Protein AF-A0A3B8R8J4-F1 (afdb_monomer_lite)

Radius of gyration: 18.29 Å; chains: 1; bounding box: 50×31×41 Å

Structure (mmCIF, N/CA/C/O backbone):
data_AF-A0A3B8R8J4-F1
#
_entry.id   AF-A0A3B8R8J4-F1
#
loop_
_atom_site.group_PDB
_atom_site.id
_atom_site.type_symbol
_atom_site.label_atom_id
_atom_site.label_alt_id
_atom_site.label_comp_id
_atom_site.label_asym_id
_atom_site.label_entity_id
_atom_site.label_seq_id
_atom_site.pdbx_PDB_ins_code
_atom_site.Cartn_x
_atom_site.Cartn_y
_atom_site.Cartn_z
_atom_site.occupancy
_atom_site.B_iso_or_equiv
_atom_site.auth_seq_id
_atom_site.auth_comp_id
_atom_site.auth_asym_id
_atom_site.auth_atom_id
_atom_site.pdbx_PDB_model_num
ATOM 1 N N . ALA A 1 1 ? -13.721 18.610 8.964 1.00 71.12 1 ALA A N 1
ATOM 2 C CA . ALA A 1 1 ? -12.855 17.683 8.202 1.00 71.12 1 ALA A CA 1
ATOM 3 C C . ALA A 1 1 ? -13.662 16.527 7.601 1.00 71.12 1 ALA A C 1
ATOM 5 O O . ALA A 1 1 ? -13.900 16.584 6.409 1.00 71.12 1 ALA A O 1
ATOM 6 N N . LEU A 1 2 ? -14.171 15.558 8.377 1.00 79.88 2 LEU A N 1
ATOM 7 C CA . LEU A 1 2 ? -14.982 14.444 7.835 1.00 79.88 2 LEU A CA 1
ATOM 8 C C . LEU A 1 2 ? -16.429 14.840 7.492 1.00 79.88 2 LEU A C 1
ATOM 10 O O . LEU A 1 2 ? -16.909 14.543 6.405 1.00 79.88 2 LEU A O 1
ATOM 14 N N . LEU A 1 3 ? -17.086 15.608 8.367 1.00 80.19 3 LEU A N 1
ATOM 15 C CA . LEU A 1 3 ? -18.443 16.118 8.116 1.00 80.19 3 LEU A CA 1
ATOM 16 C C . LEU A 1 3 ? -18.500 17.034 6.882 1.00 80.19 3 LEU A C 1
ATOM 18 O O . LEU A 1 3 ? -19.430 16.955 6.090 1.00 80.19 3 LEU A O 1
ATOM 22 N N . ASN A 1 4 ? -17.455 17.839 6.665 1.00 88.38 4 ASN A N 1
ATOM 23 C CA . ASN A 1 4 ? -17.331 18.703 5.483 1.00 88.38 4 ASN A CA 1
ATOM 24 C C . ASN A 1 4 ? -17.110 17.905 4.186 1.00 88.38 4 ASN A C 1
ATOM 26 O O . ASN A 1 4 ? -17.300 18.453 3.108 1.00 88.38 4 ASN A O 1
ATOM 30 N N . ALA A 1 5 ? -16.704 16.637 4.292 1.00 88.88 5 ALA A N 1
ATOM 31 C CA . ALA A 1 5 ? -16.591 15.705 3.175 1.00 88.88 5 ALA A CA 1
ATOM 32 C C . ALA A 1 5 ? -17.857 14.839 3.005 1.00 88.88 5 ALA A C 1
ATOM 34 O O . ALA A 1 5 ? -17.844 13.893 2.224 1.00 88.88 5 ALA A O 1
ATOM 35 N N . GLY A 1 6 ? -18.939 15.123 3.747 1.00 90.25 6 GLY A N 1
ATOM 36 C CA . GLY A 1 6 ? -20.179 14.341 3.711 1.00 90.25 6 GLY A CA 1
ATOM 37 C C . GLY A 1 6 ? -20.073 12.960 4.367 1.00 90.25 6 GLY A C 1
ATOM 38 O O . GLY A 1 6 ? -20.959 12.129 4.186 1.00 90.25 6 GLY A O 1
ATOM 39 N N . ILE A 1 7 ? -19.005 12.696 5.126 1.00 88.06 7 ILE A N 1
ATOM 40 C CA . ILE A 1 7 ? -18.793 11.406 5.782 1.00 88.06 7 ILE A CA 1
ATOM 41 C C . ILE A 1 7 ? -19.463 11.426 7.154 1.00 88.06 7 ILE A C 1
ATOM 43 O O . ILE A 1 7 ? -19.118 12.233 8.023 1.00 88.06 7 ILE A O 1
ATOM 47 N N . GLN A 1 8 ? -20.394 10.498 7.363 1.00 89.31 8 GLN A N 1
ATOM 48 C CA . GLN A 1 8 ? -21.000 10.271 8.667 1.00 89.31 8 GLN A CA 1
ATOM 49 C C . GLN A 1 8 ? -19.977 9.647 9.621 1.00 89.31 8 GLN A C 1
ATOM 51 O O . GLN A 1 8 ? -19.469 8.557 9.378 1.00 89.31 8 GLN A O 1
ATOM 56 N N . SER A 1 9 ? -19.687 10.339 10.722 1.00 89.75 9 SER A N 1
ATOM 57 C CA . SER A 1 9 ? -18.717 9.890 11.730 1.00 89.75 9 SER A CA 1
ATOM 58 C C . SER A 1 9 ? -19.355 9.208 12.944 1.00 89.75 9 SER A C 1
ATOM 60 O O . SER A 1 9 ? -18.641 8.707 13.812 1.00 89.75 9 SER A O 1
ATOM 62 N N . ALA A 1 10 ? -20.688 9.206 13.039 1.00 93.44 10 ALA A N 1
ATOM 63 C CA . ALA A 1 10 ? -21.403 8.508 14.103 1.00 93.44 10 ALA A CA 1
ATOM 64 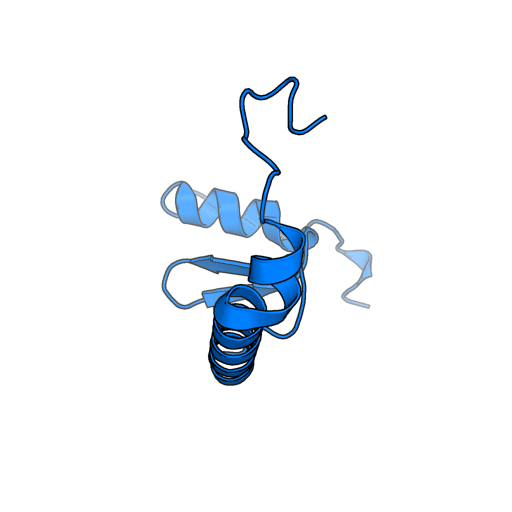C C . ALA A 1 10 ? -21.082 7.003 14.054 1.00 93.44 10 ALA A C 1
ATOM 66 O O . ALA A 1 10 ? -21.137 6.396 12.988 1.00 93.44 10 ALA A O 1
ATOM 67 N N . GLY A 1 11 ? -20.722 6.420 15.201 1.00 93.00 11 GLY A N 1
ATOM 68 C CA . GLY A 1 11 ? -20.341 5.006 15.313 1.00 93.00 11 GLY A CA 1
ATOM 69 C C . GLY A 1 11 ? -18.906 4.673 14.881 1.00 93.00 11 GLY A C 1
ATOM 70 O O . GLY A 1 11 ? -18.492 3.525 15.014 1.00 93.00 11 GLY A O 1
ATOM 71 N N . PHE A 1 12 ? -18.110 5.646 14.411 1.00 92.75 12 PHE A N 1
ATOM 72 C CA . PHE A 1 12 ? -16.727 5.377 13.995 1.00 92.75 12 PHE A CA 1
ATOM 73 C C . PHE A 1 12 ? -15.852 4.860 15.145 1.00 92.75 12 PHE A C 1
ATOM 75 O O . PHE A 1 12 ? -15.046 3.964 14.928 1.00 92.75 12 PHE A O 1
ATOM 82 N N . ILE A 1 13 ? -16.014 5.394 16.361 1.00 94.94 13 ILE A N 1
ATOM 83 C CA . ILE A 1 13 ? -15.234 4.952 17.528 1.00 94.94 13 ILE A CA 1
ATOM 84 C C . ILE A 1 13 ? -15.542 3.492 17.870 1.00 94.94 13 ILE A C 1
ATOM 86 O O . ILE A 1 13 ? -14.612 2.701 18.003 1.00 94.94 13 ILE A O 1
ATOM 90 N N . ASP A 1 14 ? -16.823 3.121 17.922 1.00 97.38 14 ASP A N 1
ATOM 91 C CA . ASP A 1 14 ? -17.242 1.741 18.195 1.00 97.38 14 ASP A CA 1
ATOM 92 C C . ASP A 1 14 ? -16.719 0.784 17.115 1.00 97.38 14 ASP A C 1
ATOM 94 O O . ASP A 1 14 ? -16.197 -0.289 17.417 1.00 97.38 14 ASP A O 1
ATOM 98 N N . TYR A 1 15 ? -16.778 1.198 15.845 1.00 96.12 15 TYR A N 1
ATOM 99 C CA . TYR A 1 15 ? -16.185 0.444 14.741 1.00 96.12 15 TYR A CA 1
ATOM 100 C C . TYR A 1 15 ? -14.666 0.293 14.900 1.00 96.12 15 TYR A C 1
ATOM 102 O O . TYR A 1 15 ? -14.151 -0.821 14.807 1.00 96.12 15 TYR A O 1
ATOM 110 N N . ALA A 1 16 ? -13.951 1.389 15.167 1.00 96.69 16 ALA A N 1
ATOM 111 C CA . ALA A 1 16 ? -12.495 1.419 15.294 1.00 96.69 16 ALA A CA 1
ATOM 112 C C . ALA A 1 16 ? -11.979 0.616 16.498 1.00 96.69 16 ALA A C 1
ATOM 114 O O . ALA A 1 16 ? -10.834 0.176 16.477 1.00 96.69 16 ALA A O 1
ATOM 115 N N . GLN A 1 17 ? -12.804 0.414 17.527 1.00 97.62 17 GLN A N 1
ATOM 116 C CA . GLN A 1 17 ? -12.491 -0.426 18.688 1.00 97.62 17 GLN A CA 1
ATOM 117 C C . GLN A 1 17 ? -12.981 -1.875 18.536 1.00 97.62 17 GLN A C 1
ATOM 119 O O . GLN A 1 17 ? -12.483 -2.758 19.231 1.00 97.62 17 GLN A O 1
ATOM 124 N N . GLY A 1 18 ? -13.932 -2.127 17.634 1.00 98.00 18 GLY A N 1
ATOM 125 C CA . GLY A 1 18 ? -14.513 -3.441 17.371 1.00 98.00 18 GLY A CA 1
ATOM 126 C C . GLY A 1 18 ? -14.098 -4.010 16.016 1.00 98.00 18 GLY A C 1
ATOM 127 O O . GLY A 1 18 ? -12.938 -4.351 15.790 1.00 98.00 18 GLY A O 1
ATOM 128 N N . ALA A 1 19 ? -15.068 -4.136 15.106 1.00 98.06 19 ALA A N 1
ATOM 129 C CA . ALA A 1 19 ? -14.883 -4.805 13.816 1.00 98.06 19 ALA A CA 1
ATOM 130 C C . ALA A 1 19 ? -13.732 -4.213 12.984 1.00 98.06 19 ALA A C 1
ATOM 132 O O . ALA A 1 19 ? -12.950 -4.958 12.399 1.00 98.06 19 ALA A O 1
ATOM 133 N N . GLY A 1 20 ? -13.579 -2.887 12.987 1.00 98.00 20 GLY A N 1
ATOM 134 C CA . GLY A 1 20 ? -12.496 -2.207 12.285 1.00 98.00 20 GLY A CA 1
ATOM 135 C C . GLY A 1 20 ? -11.118 -2.565 12.828 1.00 98.00 20 GLY A C 1
ATOM 136 O O . GLY A 1 20 ? -10.196 -2.761 12.038 1.00 98.00 20 GLY A O 1
ATOM 137 N N . ARG A 1 21 ? -10.979 -2.724 14.152 1.00 98.31 21 ARG A N 1
ATOM 138 C CA . ARG A 1 21 ? -9.724 -3.174 14.767 1.00 98.31 21 ARG A CA 1
ATOM 139 C C . ARG A 1 21 ? -9.362 -4.590 14.330 1.00 98.31 21 ARG A C 1
ATOM 141 O O . ARG A 1 21 ? -8.222 -4.835 13.955 1.00 98.31 21 ARG A O 1
ATOM 148 N N . ALA A 1 22 ? -10.331 -5.503 14.347 1.00 98.56 22 ALA A N 1
ATOM 149 C CA . ALA A 1 22 ? -10.107 -6.889 13.944 1.00 98.56 22 ALA A CA 1
ATOM 150 C C . ALA A 1 22 ? -9.687 -6.997 12.467 1.00 98.56 22 ALA A C 1
ATOM 152 O O . ALA A 1 22 ? -8.729 -7.698 12.148 1.00 98.56 22 ALA A O 1
ATOM 153 N N . SER A 1 23 ? -10.363 -6.268 11.570 1.00 98.38 23 SER A N 1
ATOM 154 C CA . SER A 1 23 ? -9.992 -6.224 10.150 1.00 98.38 23 SER A CA 1
ATOM 155 C C . SER A 1 23 ? -8.623 -5.581 9.919 1.00 98.38 23 SER A C 1
ATOM 157 O O . SER A 1 23 ? -7.866 -6.066 9.083 1.00 98.38 23 SER A O 1
ATOM 159 N N . HIS A 1 24 ? -8.298 -4.517 10.660 1.00 97.94 24 HIS A N 1
ATOM 160 C CA . HIS A 1 24 ? -6.991 -3.865 10.602 1.00 97.94 24 HIS A CA 1
ATOM 161 C C . HIS A 1 24 ? -5.860 -4.826 10.985 1.00 97.94 24 HIS A C 1
ATOM 163 O O . HIS A 1 24 ? -4.907 -4.971 10.225 1.00 97.94 24 HIS A O 1
ATOM 169 N N . ASP A 1 25 ? -5.979 -5.507 12.126 1.00 97.94 25 ASP A N 1
ATOM 170 C CA . ASP A 1 25 ? -4.922 -6.389 12.633 1.00 97.94 25 ASP A CA 1
ATOM 171 C C . ASP A 1 25 ? -4.711 -7.601 11.711 1.00 97.94 25 ASP A C 1
ATOM 173 O O . ASP A 1 25 ? -3.572 -7.978 11.438 1.00 97.94 25 ASP A O 1
ATOM 177 N N . LEU A 1 26 ? -5.796 -8.157 11.156 1.00 98.19 26 LEU A N 1
ATOM 178 C CA . LEU A 1 26 ? -5.728 -9.236 10.168 1.00 98.19 26 LEU A CA 1
ATOM 179 C C . LEU A 1 26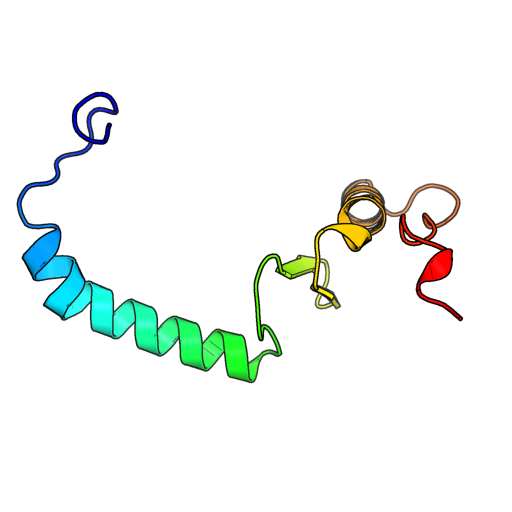 ? -5.024 -8.791 8.879 1.00 98.19 26 LEU A C 1
ATOM 181 O O . LEU A 1 26 ? -4.174 -9.515 8.365 1.00 98.19 26 LEU A O 1
ATOM 185 N N . LEU A 1 27 ? -5.352 -7.605 8.359 1.00 96.69 27 LEU A N 1
ATOM 186 C CA . LEU A 1 27 ? -4.701 -7.073 7.160 1.00 96.69 27 LEU A CA 1
ATOM 187 C C . LEU A 1 27 ? -3.220 -6.768 7.418 1.00 96.69 27 LEU A C 1
ATOM 189 O O . LEU A 1 27 ? -2.380 -7.044 6.565 1.00 96.69 27 LEU A O 1
ATOM 193 N N . GLN A 1 28 ? -2.891 -6.219 8.589 1.00 96.88 28 GLN A N 1
ATOM 194 C CA . GLN A 1 28 ? -1.510 -5.933 8.963 1.00 96.88 28 GLN A CA 1
ATOM 195 C C . GLN A 1 28 ? -0.665 -7.214 8.989 1.00 96.88 28 GLN A C 1
ATOM 197 O O . GLN A 1 28 ? 0.419 -7.231 8.411 1.00 96.88 28 GLN A O 1
ATOM 202 N N . ASP A 1 29 ? -1.160 -8.290 9.604 1.00 97.81 29 ASP A N 1
ATOM 203 C CA . ASP A 1 29 ? -0.456 -9.579 9.664 1.00 97.81 29 ASP A CA 1
ATOM 204 C C . ASP A 1 29 ? -0.228 -10.188 8.267 1.00 97.81 29 ASP A C 1
ATOM 206 O O . ASP A 1 29 ? 0.871 -10.646 7.933 1.00 97.81 29 ASP A O 1
ATOM 210 N N . GLN A 1 30 ? -1.243 -10.101 7.400 1.00 96.94 30 GLN A N 1
ATOM 211 C CA . GLN A 1 30 ? -1.145 -10.532 6.004 1.00 96.94 30 GLN A CA 1
ATOM 212 C C . GLN A 1 30 ? -0.078 -9.748 5.231 1.00 96.94 30 GLN A C 1
ATOM 214 O O . GLN A 1 30 ? 0.761 -10.349 4.562 1.00 96.94 30 GLN A O 1
ATOM 219 N N . LEU A 1 31 ? -0.085 -8.418 5.342 1.00 95.69 31 LEU A N 1
ATOM 220 C CA . LEU A 1 31 ? 0.864 -7.542 4.651 1.00 95.69 31 LEU A CA 1
ATOM 221 C C . LEU A 1 31 ? 2.303 -7.762 5.134 1.00 95.69 31 LEU A C 1
ATOM 223 O O . LEU A 1 31 ? 3.220 -7.836 4.315 1.00 95.69 31 LEU A O 1
ATOM 227 N N . LEU A 1 32 ? 2.505 -7.940 6.443 1.00 95.81 32 LEU A N 1
ATOM 228 C CA . LEU A 1 32 ? 3.818 -8.258 7.009 1.00 95.81 32 LEU A CA 1
ATOM 229 C C . LEU A 1 32 ? 4.342 -9.603 6.493 1.00 95.81 32 LEU A C 1
ATOM 231 O O . LEU A 1 32 ? 5.510 -9.704 6.119 1.00 95.81 32 LEU A O 1
ATOM 235 N N . THR A 1 33 ? 3.474 -10.613 6.401 1.00 96.00 33 THR A N 1
ATOM 236 C CA . THR A 1 33 ? 3.821 -11.930 5.837 1.00 96.00 33 THR A CA 1
ATOM 237 C C . THR A 1 33 ? 4.191 -11.847 4.351 1.00 96.00 33 THR A C 1
ATOM 239 O O . THR A 1 33 ? 4.984 -12.648 3.861 1.00 96.00 33 THR A O 1
ATOM 242 N N . GLN A 1 34 ? 3.662 -10.854 3.635 1.00 94.25 34 GLN A N 1
ATOM 243 C CA . GLN A 1 34 ? 3.968 -10.582 2.227 1.00 94.25 34 GLN A CA 1
ATOM 244 C C . GLN A 1 34 ? 5.196 -9.678 2.022 1.00 94.25 34 GLN A C 1
ATOM 246 O O . GLN A 1 34 ? 5.540 -9.381 0.883 1.00 94.25 34 GLN A O 1
ATOM 251 N N . GLY A 1 35 ? 5.876 -9.246 3.088 1.00 93.88 35 GLY A N 1
ATOM 252 C CA . GLY A 1 35 ? 7.078 -8.410 2.995 1.00 93.88 35 GLY A CA 1
ATOM 253 C C . GLY A 1 35 ? 6.832 -6.897 3.045 1.00 93.88 35 GLY A C 1
ATOM 254 O O . GLY A 1 35 ? 7.764 -6.115 2.858 1.00 93.88 35 GLY A O 1
ATOM 255 N N . VAL A 1 36 ? 5.599 -6.453 3.314 1.00 96.25 36 VAL A N 1
ATOM 256 C CA . VAL A 1 36 ? 5.253 -5.030 3.452 1.00 96.25 36 VAL A CA 1
ATOM 257 C C . VAL A 1 36 ? 5.459 -4.594 4.903 1.00 96.25 36 VAL A C 1
ATOM 259 O O . VAL A 1 36 ? 4.555 -4.664 5.733 1.00 96.25 36 VAL A O 1
ATOM 262 N N . PHE A 1 37 ? 6.672 -4.141 5.221 1.00 92.50 37 PHE A N 1
ATOM 263 C CA . PHE A 1 37 ? 7.077 -3.831 6.602 1.00 92.50 37 PHE A CA 1
ATOM 264 C C . PHE A 1 37 ? 6.875 -2.374 7.031 1.00 92.50 37 PHE A C 1
ATOM 266 O O . PHE A 1 37 ? 6.989 -2.056 8.214 1.00 92.50 37 PHE A O 1
ATOM 273 N N . GLY A 1 38 ? 6.594 -1.469 6.096 1.00 93.00 38 GLY A N 1
ATOM 274 C CA . GLY A 1 38 ? 6.491 -0.048 6.402 1.00 93.00 38 GLY A CA 1
ATOM 275 C C . GLY A 1 38 ? 5.838 0.765 5.296 1.00 93.00 38 GLY A C 1
ATOM 276 O O . GLY A 1 38 ? 5.409 0.235 4.271 1.00 93.00 38 GLY A O 1
ATOM 277 N N . VAL A 1 39 ? 5.765 2.078 5.513 1.00 95.62 39 VAL A N 1
ATOM 278 C CA . VAL A 1 39 ? 5.136 3.017 4.580 1.00 95.62 39 VAL A CA 1
ATOM 279 C C . VAL A 1 39 ? 6.069 4.168 4.176 1.00 95.62 39 VAL A C 1
ATOM 281 O O . VAL A 1 39 ? 6.861 4.624 5.001 1.00 95.62 39 VAL A O 1
ATOM 284 N N . PRO A 1 40 ? 5.927 4.695 2.942 1.00 95.94 40 PRO A N 1
ATOM 285 C CA . PRO A 1 40 ? 5.109 4.124 1.870 1.00 95.94 40 PRO A CA 1
ATOM 286 C C . PRO A 1 40 ? 5.776 2.886 1.251 1.00 95.94 40 PRO A C 1
ATOM 288 O O . PRO A 1 40 ? 6.992 2.853 1.092 1.00 95.94 40 PRO A O 1
ATOM 291 N N . SER A 1 41 ? 4.958 1.903 0.875 1.00 96.12 41 SER A N 1
ATOM 292 C CA . SER A 1 41 ? 5.351 0.758 0.048 1.00 96.12 41 SER A CA 1
ATOM 293 C C . SER A 1 41 ? 4.448 0.709 -1.180 1.00 96.12 41 SER A C 1
ATOM 295 O O . SER A 1 41 ? 3.241 0.928 -1.059 1.00 96.12 41 SER A O 1
ATOM 297 N N . PHE A 1 42 ? 5.018 0.425 -2.346 1.00 95.75 42 PHE A N 1
ATOM 298 C CA . PHE A 1 42 ? 4.289 0.237 -3.601 1.00 95.75 42 PHE A CA 1
ATOM 299 C C . PHE A 1 42 ? 4.515 -1.187 -4.096 1.00 95.75 42 PHE A C 1
ATOM 301 O O . PHE A 1 42 ? 5.632 -1.683 -4.002 1.00 95.75 42 PHE A O 1
ATOM 308 N N . ILE A 1 43 ? 3.476 -1.824 -4.632 1.00 95.44 43 ILE A N 1
ATOM 309 C CA . ILE A 1 43 ? 3.571 -3.161 -5.224 1.00 95.44 43 ILE A CA 1
ATOM 310 C C . ILE A 1 43 ? 3.190 -3.045 -6.698 1.00 95.44 43 ILE A C 1
ATOM 312 O O . ILE A 1 43 ? 2.102 -2.551 -7.004 1.00 95.44 43 ILE A O 1
ATOM 316 N N . VAL A 1 44 ? 4.082 -3.459 -7.599 1.00 95.50 44 VAL A N 1
ATOM 317 C CA . VAL A 1 44 ? 3.841 -3.495 -9.053 1.00 95.50 44 VAL A CA 1
ATOM 318 C C . VAL A 1 44 ? 4.382 -4.814 -9.593 1.00 95.50 44 VAL A C 1
ATOM 320 O O . VAL A 1 44 ? 5.559 -5.092 -9.401 1.00 95.50 44 VAL A O 1
ATOM 323 N N . ASP A 1 45 ? 3.535 -5.613 -10.251 1.00 91.81 45 ASP A N 1
ATOM 324 C CA . ASP A 1 45 ? 3.891 -6.925 -10.822 1.00 91.81 45 ASP A CA 1
ATOM 325 C C . ASP A 1 45 ? 4.689 -7.819 -9.847 1.00 91.81 45 ASP A C 1
ATOM 327 O O . ASP A 1 45 ? 5.767 -8.311 -10.170 1.00 91.81 45 ASP A O 1
ATOM 331 N N . ASP A 1 46 ? 4.171 -7.974 -8.622 1.00 91.12 46 ASP A N 1
ATOM 332 C CA . ASP A 1 46 ? 4.768 -8.731 -7.504 1.00 91.12 46 ASP A CA 1
ATOM 333 C C . ASP A 1 46 ? 6.089 -8.171 -6.931 1.00 91.12 46 ASP A C 1
ATOM 335 O O . ASP A 1 46 ? 6.648 -8.736 -5.989 1.00 91.12 46 ASP A O 1
ATOM 339 N N . GLU A 1 47 ? 6.579 -7.032 -7.429 1.00 93.81 47 GLU A N 1
ATOM 340 C CA . GLU A 1 47 ? 7.757 -6.347 -6.893 1.00 93.81 47 GLU A CA 1
ATOM 341 C C . GLU A 1 47 ? 7.364 -5.282 -5.861 1.00 93.81 47 GLU A C 1
ATOM 343 O O . GLU A 1 47 ? 6.485 -4.450 -6.103 1.00 93.81 47 GLU A O 1
ATOM 348 N N . ILE A 1 48 ? 8.043 -5.290 -4.709 1.00 94.94 48 ILE A N 1
ATOM 349 C CA . ILE A 1 48 ? 7.835 -4.324 -3.625 1.00 94.94 48 ILE A CA 1
ATOM 350 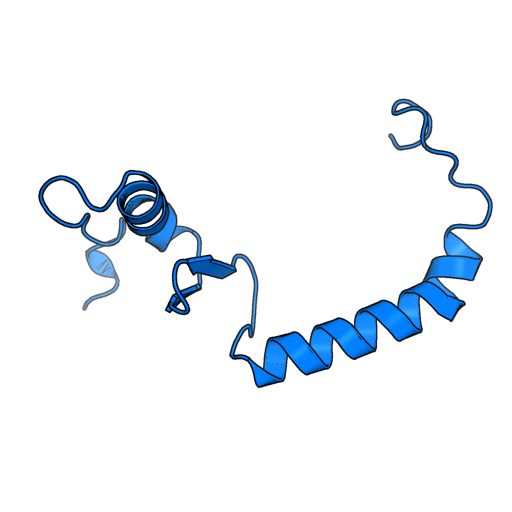C C . ILE A 1 48 ? 8.886 -3.214 -3.704 1.00 94.94 48 ILE A C 1
ATOM 352 O O . ILE A 1 48 ? 10.088 -3.464 -3.635 1.00 94.94 48 ILE A O 1
ATOM 356 N N . PHE A 1 49 ? 8.416 -1.970 -3.750 1.00 94.06 49 PHE 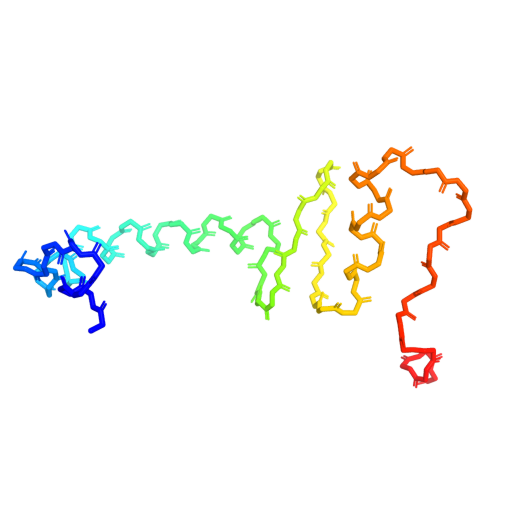A N 1
ATOM 357 C CA . PHE A 1 49 ? 9.219 -0.753 -3.689 1.00 94.06 49 PHE A CA 1
ATOM 358 C C . PHE A 1 49 ? 8.969 -0.041 -2.357 1.00 94.06 49 PHE A C 1
ATOM 360 O O . PHE A 1 49 ? 7.900 0.544 -2.153 1.00 94.06 49 PHE A O 1
ATOM 367 N N . PHE A 1 50 ? 9.942 -0.090 -1.448 1.00 94.38 50 PHE A N 1
ATOM 368 C CA . PHE A 1 50 ? 9.840 0.526 -0.124 1.00 94.38 50 PHE A CA 1
ATOM 369 C C . PHE A 1 50 ? 10.483 1.912 -0.108 1.00 94.38 50 PHE A C 1
ATOM 371 O O . PHE A 1 50 ? 11.678 2.035 -0.337 1.00 94.38 50 PHE A O 1
ATOM 378 N N . GLY A 1 51 ? 9.701 2.944 0.208 1.00 92.06 51 GLY A N 1
ATOM 379 C CA . GLY A 1 51 ? 10.178 4.322 0.282 1.00 92.06 51 GLY A CA 1
ATOM 380 C C . GLY A 1 51 ? 9.801 5.175 -0.933 1.00 92.06 51 GLY A C 1
ATOM 381 O O . GLY A 1 51 ? 9.451 4.701 -2.016 1.00 92.06 51 GLY A O 1
ATOM 382 N N . ARG A 1 52 ? 9.821 6.497 -0.738 1.00 93.06 52 ARG A N 1
ATOM 383 C CA . ARG A 1 52 ? 9.411 7.486 -1.757 1.00 93.06 52 ARG A CA 1
ATOM 384 C C . ARG A 1 52 ? 10.437 7.637 -2.880 1.00 93.06 52 ARG A C 1
ATOM 386 O O . ARG A 1 52 ? 10.100 8.121 -3.956 1.00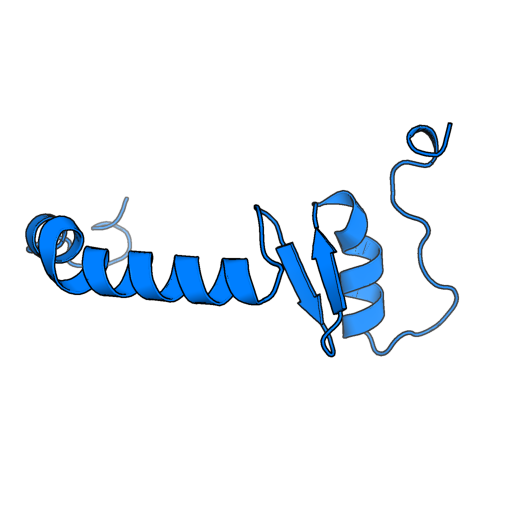 93.06 52 ARG A O 1
ATOM 393 N N . GLU A 1 53 ? 11.678 7.257 -2.626 1.00 91.62 53 GLU A N 1
ATOM 394 C CA . GLU A 1 53 ? 12.821 7.283 -3.534 1.00 91.62 53 GLU A CA 1
ATOM 395 C C . GLU A 1 53 ? 12.636 6.391 -4.768 1.00 91.62 53 GLU A C 1
ATOM 397 O O . GLU A 1 53 ? 13.247 6.650 -5.804 1.00 91.62 53 GLU A O 1
ATOM 402 N N . HIS A 1 54 ? 11.735 5.407 -4.687 1.00 92.38 54 HIS A N 1
ATOM 403 C CA . HIS A 1 54 ? 11.380 4.520 -5.791 1.00 92.38 54 HIS A CA 1
ATOM 404 C C . HIS A 1 54 ? 10.242 5.043 -6.676 1.00 92.38 54 HIS A C 1
ATOM 406 O O . HIS A 1 54 ? 9.893 4.384 -7.653 1.00 92.38 54 HIS A O 1
ATOM 412 N N . LEU A 1 55 ? 9.654 6.210 -6.381 1.00 93.44 55 LEU A N 1
ATOM 413 C CA . LEU A 1 55 ? 8.505 6.724 -7.139 1.00 93.44 55 LEU A CA 1
ATOM 414 C C . LEU A 1 55 ? 8.782 6.856 -8.642 1.00 93.44 55 LEU A C 1
ATOM 416 O O . LEU A 1 55 ? 7.890 6.585 -9.439 1.00 93.44 55 LEU A O 1
ATOM 420 N N . ASP A 1 56 ? 10.003 7.220 -9.040 1.00 92.62 56 ASP A N 1
ATOM 421 C CA . ASP A 1 56 ? 10.358 7.294 -10.463 1.00 92.62 56 ASP A CA 1
ATOM 422 C C . ASP A 1 56 ? 10.333 5.916 -11.124 1.00 92.62 56 ASP A C 1
ATOM 424 O O . ASP A 1 56 ? 9.777 5.760 -12.209 1.00 92.62 56 ASP A O 1
ATOM 428 N N . THR A 1 57 ? 10.868 4.899 -10.447 1.00 93.44 57 THR A N 1
ATOM 429 C CA . THR A 1 57 ? 10.834 3.510 -10.914 1.00 93.44 57 THR A CA 1
ATOM 430 C C . THR A 1 57 ? 9.403 2.975 -10.966 1.00 93.44 57 THR A C 1
ATOM 432 O O . THR A 1 57 ? 9.030 2.355 -11.960 1.00 93.44 57 THR A O 1
ATOM 435 N N . VAL A 1 58 ? 8.576 3.267 -9.956 1.00 95.00 58 VAL A N 1
ATOM 436 C CA . VAL A 1 58 ? 7.150 2.894 -9.929 1.00 95.00 58 VAL A CA 1
ATOM 437 C C . VAL A 1 58 ? 6.404 3.528 -11.105 1.00 95.00 58 VAL A C 1
ATOM 439 O O . VAL A 1 58 ? 5.706 2.830 -11.836 1.00 95.00 58 VAL A O 1
ATOM 442 N N . LEU A 1 59 ? 6.580 4.831 -11.349 1.00 94.25 59 LEU A N 1
ATOM 443 C CA . LEU A 1 59 ? 5.959 5.517 -12.488 1.00 94.25 59 LEU A CA 1
ATOM 444 C C . LEU A 1 59 ? 6.449 4.962 -13.830 1.00 94.25 59 LEU A C 1
ATOM 446 O O . LEU A 1 59 ? 5.658 4.803 -14.757 1.00 94.25 59 LEU A O 1
ATOM 450 N N . TRP A 1 60 ? 7.738 4.641 -13.939 1.00 94.56 60 TRP A N 1
ATOM 451 C CA . TRP A 1 60 ? 8.303 4.010 -15.130 1.00 94.56 60 TRP A CA 1
ATOM 452 C C . TRP A 1 60 ? 7.697 2.625 -15.394 1.00 94.56 60 TRP A C 1
ATOM 454 O O . TRP A 1 60 ? 7.300 2.351 -16.527 1.00 94.56 60 TRP A O 1
ATOM 464 N N . ARG A 1 61 ? 7.548 1.786 -14.356 1.00 95.69 61 ARG A N 1
ATOM 465 C CA . ARG A 1 61 ? 6.858 0.487 -14.442 1.00 95.69 61 ARG A CA 1
ATOM 466 C C . ARG A 1 61 ? 5.411 0.655 -14.914 1.00 95.69 61 ARG A C 1
ATOM 468 O O . ARG A 1 61 ? 5.020 0.033 -15.897 1.00 95.69 61 ARG A O 1
ATOM 475 N N . LEU A 1 62 ? 4.646 1.552 -14.282 1.00 95.62 62 LEU A N 1
ATOM 476 C CA . LEU A 1 62 ? 3.240 1.809 -14.634 1.00 95.62 62 LEU A CA 1
ATOM 477 C C . LEU A 1 62 ? 3.062 2.374 -16.055 1.00 95.62 62 LEU A C 1
ATOM 479 O O . LEU A 1 62 ? 2.015 2.177 -16.665 1.00 95.62 62 LEU A O 1
ATOM 483 N N . ASN A 1 63 ? 4.090 3.022 -16.608 1.00 95.06 63 ASN A N 1
ATOM 484 C CA . ASN A 1 63 ? 4.119 3.500 -17.993 1.00 95.06 63 ASN A CA 1
ATOM 485 C C . ASN A 1 63 ? 4.642 2.450 -18.992 1.00 95.06 63 ASN A C 1
ATOM 487 O O . ASN A 1 63 ? 5.027 2.795 -20.111 1.00 95.06 63 ASN A O 1
ATOM 491 N N . GLY A 1 64 ? 4.677 1.170 -18.611 1.00 94.94 64 GLY A N 1
ATOM 492 C CA . GLY A 1 64 ? 5.073 0.076 -19.496 1.00 94.94 64 GLY A CA 1
ATOM 493 C C . GLY A 1 64 ? 6.578 -0.008 -19.733 1.00 94.94 64 GLY A C 1
ATOM 494 O O . GLY A 1 64 ? 6.997 -0.454 -20.802 1.00 94.94 64 GLY A O 1
ATOM 495 N N . SER A 1 65 ? 7.385 0.447 -18.769 1.00 94.38 65 SER A N 1
ATOM 496 C CA . SER A 1 65 ? 8.841 0.273 -18.762 1.00 94.38 65 SER A CA 1
ATOM 497 C C . SER A 1 65 ? 9.554 0.820 -20.007 1.00 94.38 65 SER A C 1
ATOM 499 O O . SER A 1 65 ? 10.506 0.231 -20.519 1.00 94.38 65 SER A O 1
ATOM 501 N N . GLN A 1 66 ? 9.084 1.960 -20.516 1.00 92.50 66 GLN A N 1
ATOM 502 C CA . GLN A 1 66 ? 9.617 2.584 -21.727 1.00 92.50 66 GLN A CA 1
ATOM 503 C C . GLN A 1 66 ? 10.922 3.342 -21.450 1.00 92.50 66 GLN A C 1
ATOM 505 O O . GLN A 1 66 ? 10.995 4.166 -20.539 1.00 92.50 66 GLN A O 1
ATOM 510 N N . GLY A 1 67 ? 11.944 3.116 -22.277 1.00 89.31 67 GLY A N 1
ATOM 511 C CA . GLY A 1 67 ? 13.246 3.777 -22.140 1.00 89.31 67 GLY A CA 1
ATOM 512 C C . GLY A 1 67 ? 14.090 3.249 -20.967 1.00 89.31 67 GLY A C 1
ATOM 513 O O . GLY A 1 67 ? 13.772 2.205 -20.395 1.00 89.31 67 GLY A O 1
ATOM 514 N N . PRO A 1 68 ? 15.200 3.928 -20.624 1.00 89.06 68 PRO A N 1
ATOM 515 C CA . PRO A 1 68 ? 16.082 3.485 -19.550 1.00 89.06 68 PRO A CA 1
ATOM 516 C C . PRO A 1 68 ? 15.372 3.537 -18.193 1.00 89.06 68 PRO A C 1
ATOM 518 O O . PRO A 1 68 ? 14.636 4.480 -17.904 1.00 89.06 68 PRO A O 1
ATOM 521 N N . MET A 1 69 ? 15.636 2.538 -17.349 1.00 86.94 69 MET A N 1
ATOM 522 C CA . MET A 1 69 ? 15.126 2.521 -15.981 1.00 86.94 69 MET A CA 1
ATOM 523 C C . MET A 1 69 ? 15.673 3.731 -15.201 1.00 86.94 69 MET A C 1
ATOM 525 O O . MET A 1 69 ? 16.884 3.975 -15.243 1.00 86.94 69 MET A O 1
ATOM 529 N N . PRO A 1 70 ? 14.827 4.482 -14.474 1.00 86.12 70 PRO A N 1
ATOM 530 C CA . PRO A 1 70 ? 15.284 5.581 -13.636 1.00 86.12 70 PRO A CA 1
ATOM 531 C C . PRO A 1 70 ? 16.243 5.091 -12.550 1.00 86.12 70 PRO A C 1
ATOM 533 O O . PRO A 1 70 ? 15.991 4.077 -11.897 1.00 86.12 70 PRO A O 1
ATOM 536 N N . PHE A 1 71 ? 17.320 5.841 -12.322 1.00 74.56 71 PHE A N 1
ATOM 537 C CA . PHE A 1 71 ? 18.122 5.680 -11.113 1.00 74.56 71 PHE A CA 1
ATOM 538 C C . PHE A 1 71 ? 17.311 6.151 -9.901 1.00 74.56 71 PHE A C 1
ATOM 540 O O . PHE A 1 71 ? 16.574 7.135 -9.990 1.00 74.56 71 PHE A O 1
ATOM 547 N N . VAL A 1 72 ? 17.469 5.470 -8.764 1.00 66.31 72 VAL A N 1
ATOM 548 C CA . VAL A 1 72 ? 16.893 5.905 -7.484 1.00 66.31 72 VAL A CA 1
ATOM 549 C C . VAL A 1 72 ? 17.327 7.348 -7.222 1.00 66.31 72 VAL A C 1
ATOM 551 O O . VAL A 1 72 ? 18.506 7.683 -7.365 1.00 66.31 72 VAL A O 1
ATOM 554 N N . ARG A 1 73 ? 16.374 8.213 -6.851 1.00 61.94 73 ARG A N 1
ATOM 555 C CA . ARG A 1 73 ? 16.523 9.684 -6.829 1.00 61.94 73 ARG A CA 1
ATOM 556 C C . ARG A 1 73 ? 17.598 10.214 -5.846 1.00 61.94 73 ARG A C 1
ATOM 558 O O . ARG A 1 73 ? 17.823 11.420 -5.785 1.00 61.94 73 ARG A O 1
ATOM 565 N N . TYR A 1 74 ? 18.302 9.338 -5.121 1.00 59.69 74 TYR A N 1
ATOM 566 C CA . TYR A 1 74 ? 19.368 9.663 -4.167 1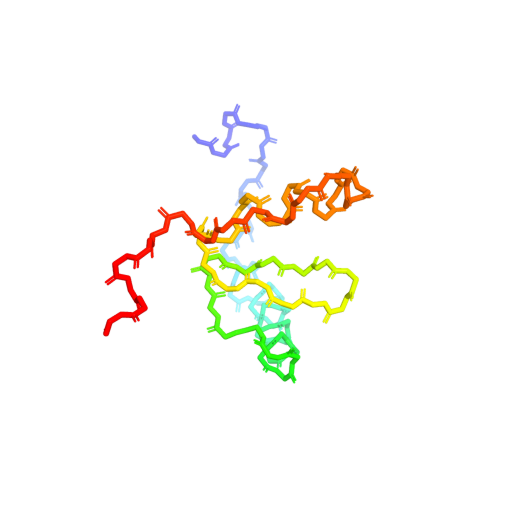.00 59.69 74 TYR A CA 1
ATOM 567 C C . TYR A 1 74 ? 20.650 8.842 -4.414 1.00 59.69 74 TYR A C 1
ATOM 569 O O . TYR A 1 74 ? 20.892 7.844 -3.737 1.00 59.69 74 TYR A O 1
ATOM 577 N N . PRO A 1 75 ? 21.529 9.267 -5.337 1.00 55.38 75 PRO A N 1
ATOM 578 C CA . PRO A 1 75 ? 22.771 8.545 -5.638 1.00 55.38 75 PRO A CA 1
ATOM 579 C C . PRO A 1 75 ? 23.798 8.525 -4.485 1.00 55.38 75 PRO A C 1
ATOM 581 O O . PRO A 1 75 ? 24.762 7.771 -4.546 1.00 55.38 75 PRO A O 1
ATOM 584 N N . TRP A 1 76 ? 23.612 9.317 -3.423 1.00 57.81 76 TRP A N 1
ATOM 585 C CA . TRP A 1 76 ? 24.509 9.379 -2.253 1.00 57.81 76 TRP A CA 1
ATOM 586 C C . TRP A 1 76 ? 24.195 8.369 -1.138 1.00 57.81 76 TRP A C 1
ATOM 588 O O . TRP A 1 76 ? 24.891 8.359 -0.130 1.00 57.81 76 TRP A O 1
ATOM 598 N N . GLN A 1 77 ? 23.170 7.527 -1.291 1.00 50.44 77 GLN A N 1
ATOM 599 C CA . GLN A 1 77 ? 22.900 6.401 -0.378 1.00 50.44 77 GLN A CA 1
ATOM 600 C C . GLN A 1 77 ? 23.561 5.086 -0.832 1.00 50.44 77 GLN A C 1
ATOM 602 O O . GLN A 1 77 ? 23.438 4.075 -0.150 1.00 50.44 77 GLN A O 1
ATOM 607 N N . ALA A 1 78 ? 24.268 5.097 -1.967 1.00 49.53 78 ALA A N 1
ATOM 608 C CA . ALA A 1 78 ? 25.043 3.965 -2.480 1.00 49.53 78 ALA A CA 1
ATOM 609 C C . ALA A 1 78 ? 26.539 4.022 -2.090 1.00 49.53 78 ALA A C 1
ATOM 611 O O . ALA A 1 78 ? 27.359 3.373 -2.741 1.00 49.53 78 ALA A O 1
ATOM 612 N N . LEU A 1 79 ? 26.890 4.822 -1.071 1.00 41.69 79 LEU A N 1
ATOM 613 C CA . LEU A 1 79 ? 28.233 4.916 -0.484 1.00 41.69 79 LEU A CA 1
ATOM 614 C C . LEU A 1 79 ? 28.292 4.191 0.861 1.00 41.69 79 LEU A C 1
ATOM 616 O O . LEU A 1 79 ? 27.419 4.481 1.709 1.00 41.69 79 LEU A O 1
#

Secondary structure (DSSP, 8-state):
--GGGT---TTHHHHHHTHHHHHHHHHHHHHHHTT--SSSEEEETTEEEESGGGHHHHHHHHTTS-SSPPPPS-GGG--

Sequence (79 aa):
ALLNAGIQSAGFIDYAQGAGRASHDLLQDQLLTQGVFGVPSFIVDDEIFFGREHLDTVLWRLNGSQGPMPFVRYPWQAL

Foldseek 3Di:
DQVVVVHDCPCVVVCVVPVVVVVVVVVVVVCVVLVNPDPDWDADPSDIDHDPQCVQQVVCVVVVVPDDRDDRPDPPVVD

pLDDT: mean 89.38, std 12.63, range [41.69, 98.56]